Protein AF-A0A374UKN9-F1 (afdb_monomer)

Foldseek 3Di:
DVVVVVVVVVVVVVVVVVVVVVVCVVVVVVVVQVPFKEFEKDQKAFDDPDPPDDPPPPFTKIKDFPLQWCDDPQKTWWWWWDADPVRKIWTAIFIWGFDDDDPTITITTGPPDDRRIMTTNDIPDDHDGGGTHHYDDPPD

pLDDT: mean 86.08, std 12.51, range [40.34, 97.62]

Sequence (140 aa):
MKKDKLKSVVLKFSIVFFIVIALLTYFSKTINNMLLPKVKVVSVQTGVIDDTAGSNDMKTHYLLPVSSVDGAGNTGIVFVINKTENGDATVEEVSVDICNSDELYCEVTSDSLFGDSQVVYKTTKSIENGSSVYIEEETV

Solvent-accessible surface area (backbone atoms only — not comparable to full-atom values): 7944 Å² total; per-residue (Å²): 121,69,68,63,54,50,53,54,52,54,52,52,50,49,55,53,48,53,51,51,49,52,50,52,56,55,48,48,55,55,50,54,63,67,68,36,33,42,30,36,69,45,71,38,37,72,43,75,90,67,86,77,80,72,77,86,61,91,66,66,42,29,41,39,51,46,70,26,45,59,67,62,88,58,34,25,39,32,38,35,60,47,73,46,98,87,70,52,31,30,30,40,69,41,72,31,41,46,79,47,71,66,98,60,34,30,25,30,34,42,99,87,65,53,66,85,38,33,34,38,46,44,65,77,47,90,80,54,72,65,36,62,40,38,78,57,78,82,85,125

Nearest PDB structures (foldseek):
  4d62-assembly1_A  TM=3.048E-01  e=9.976E-02  Avirulent turkey hemorrhagic enteritis virus
  4cw8-assembly1_A  TM=2.586E-01  e=9.454E-02  Turkey adenovirus 3
  2zo6-assembly1_A-2  TM=2.546E-01  e=8.585E-01  Lithophyllon concinna
  2zo7-assembly1_A-2  TM=2.536E-01  e=1.251E+00  Lithophyllon concinna
  8ofp-assembly1_C  TM=2.204E-01  e=2.805E+00  Human adenovirus 24

Radius of gyration: 24.44 Å; Cα contacts (8 Å, |Δi|>4): 233; chains: 1; bounding box: 60×29×76 Å

Structure (mmCIF, N/CA/C/O backbone):
data_AF-A0A374UKN9-F1
#
_entry.id   AF-A0A374UKN9-F1
#
loop_
_atom_site.group_PDB
_atom_site.id
_atom_site.type_symbol
_atom_site.label_atom_id
_atom_site.label_alt_id
_atom_site.label_comp_id
_atom_site.label_asym_id
_atom_site.label_entity_id
_atom_site.label_seq_id
_atom_site.pdbx_PDB_ins_code
_atom_site.Cartn_x
_atom_site.Cartn_y
_atom_site.Cartn_z
_atom_site.oc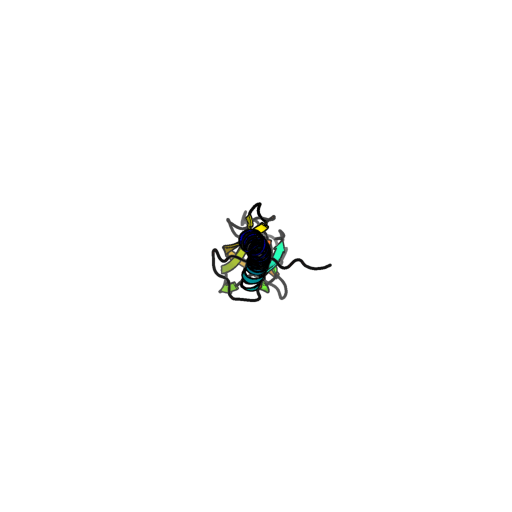cupancy
_atom_site.B_iso_or_equiv
_atom_site.auth_seq_id
_atom_site.auth_comp_id
_atom_site.auth_asym_id
_atom_site.auth_atom_id
_atom_site.pdbx_PDB_model_num
ATOM 1 N N . MET A 1 1 ? -32.720 6.378 57.204 1.00 55.44 1 MET A N 1
ATOM 2 C CA . MET A 1 1 ? -32.970 5.348 56.167 1.00 55.44 1 MET A CA 1
ATOM 3 C C . MET A 1 1 ? -32.908 5.838 54.707 1.00 55.44 1 MET A C 1
ATOM 5 O O . MET A 1 1 ? -32.590 5.031 53.845 1.00 55.44 1 MET A O 1
ATOM 9 N N . LYS A 1 2 ? -33.188 7.116 54.372 1.00 61.66 2 LYS A N 1
ATOM 10 C CA . LYS A 1 2 ? -33.098 7.613 52.972 1.00 61.66 2 LYS A CA 1
ATOM 11 C C . LYS A 1 2 ? -31.661 7.875 52.479 1.00 61.66 2 LYS A C 1
ATOM 13 O O . LYS A 1 2 ? -31.376 7.665 51.305 1.00 61.66 2 LYS A O 1
ATOM 18 N N . LYS A 1 3 ? -30.756 8.298 53.371 1.00 61.69 3 LYS A N 1
ATOM 19 C CA . LYS A 1 3 ? -29.373 8.689 53.031 1.00 61.69 3 LYS A CA 1
ATOM 20 C C . LYS A 1 3 ? -28.513 7.494 52.589 1.00 61.69 3 LYS A C 1
ATOM 22 O O . LYS A 1 3 ? -27.759 7.609 51.629 1.00 61.69 3 LYS A O 1
ATOM 27 N N . ASP A 1 4 ? -28.698 6.337 53.223 1.00 73.12 4 ASP A N 1
ATOM 28 C CA . ASP A 1 4 ? -27.922 5.119 52.936 1.00 73.12 4 ASP A CA 1
ATOM 29 C C . ASP A 1 4 ? -28.373 4.445 51.632 1.00 73.12 4 ASP A C 1
ATOM 31 O O . ASP A 1 4 ? -27.548 3.983 50.844 1.00 73.12 4 ASP A O 1
ATOM 35 N N . LYS A 1 5 ? -29.681 4.494 51.332 1.00 73.94 5 LYS A N 1
ATOM 36 C CA . LYS A 1 5 ? -30.216 4.069 50.029 1.00 73.94 5 LYS A CA 1
ATOM 37 C C . LYS A 1 5 ? -29.686 4.930 48.882 1.00 73.94 5 LYS A C 1
ATOM 39 O O . LYS A 1 5 ? -29.303 4.380 47.855 1.00 73.94 5 LYS A O 1
ATOM 44 N N . LEU A 1 6 ? -29.622 6.253 49.057 1.00 77.38 6 LEU A N 1
ATOM 45 C CA . LEU A 1 6 ? -29.113 7.156 48.021 1.00 77.38 6 LEU A CA 1
ATOM 46 C C . LEU A 1 6 ? -27.630 6.891 47.720 1.00 77.38 6 LEU A C 1
ATOM 48 O O . LEU A 1 6 ? -27.260 6.775 46.556 1.00 77.38 6 LEU A O 1
ATOM 52 N N . LYS A 1 7 ? -26.799 6.703 48.755 1.00 79.06 7 LYS A N 1
ATOM 53 C CA . LYS A 1 7 ? -25.378 6.345 48.589 1.00 79.06 7 LYS A CA 1
ATOM 54 C C . LYS A 1 7 ? -25.189 5.032 47.823 1.00 79.06 7 LYS A C 1
ATOM 56 O O . LYS A 1 7 ? -24.339 4.963 46.943 1.00 79.06 7 LYS A O 1
ATOM 61 N N . SER A 1 8 ? -25.998 4.012 48.118 1.00 79.88 8 SER A N 1
ATOM 62 C CA . SER A 1 8 ? -25.938 2.725 47.410 1.00 79.88 8 SER A CA 1
ATOM 63 C C . SER A 1 8 ? -26.336 2.846 45.932 1.00 79.88 8 SER A C 1
ATOM 65 O O . SER A 1 8 ? -25.700 2.236 45.076 1.00 79.88 8 SER A O 1
ATOM 67 N N . VAL A 1 9 ? -27.346 3.662 45.613 1.00 86.94 9 VAL A N 1
ATOM 68 C CA . VAL A 1 9 ? -27.765 3.911 44.222 1.00 86.94 9 VAL A CA 1
ATOM 69 C C . VAL A 1 9 ? -26.695 4.680 43.449 1.00 86.94 9 VAL A C 1
ATOM 71 O O . VAL A 1 9 ? -26.352 4.279 42.340 1.00 86.94 9 VAL A O 1
ATOM 74 N N . VAL A 1 10 ? -26.122 5.730 44.046 1.00 85.50 10 VAL A N 1
ATOM 75 C CA . VAL A 1 10 ? -25.041 6.519 43.429 1.00 85.50 10 VAL A CA 1
ATOM 76 C C . VAL A 1 10 ? -23.807 5.652 43.169 1.00 85.50 10 VAL A C 1
ATOM 78 O O . VAL A 1 10 ? -23.221 5.736 42.094 1.00 85.50 10 VAL A O 1
ATOM 81 N N . LEU A 1 11 ? -23.448 4.763 44.102 1.00 86.88 11 LEU A N 1
ATOM 82 C CA . LEU A 1 11 ? -22.326 3.841 43.918 1.00 86.88 11 LEU A CA 1
ATOM 83 C C . LEU A 1 11 ? -22.566 2.865 42.756 1.00 86.88 11 LEU A C 1
ATOM 85 O O . LEU A 1 11 ? -21.679 2.673 41.930 1.00 86.88 11 LEU A O 1
ATOM 89 N N . LYS A 1 12 ? -23.769 2.286 42.650 1.00 88.06 12 LYS A N 1
ATOM 90 C CA . LYS A 1 12 ? -24.128 1.388 41.538 1.00 88.06 12 LYS A CA 1
ATOM 91 C C . LYS A 1 12 ? -24.096 2.108 40.192 1.00 88.06 12 LYS A C 1
ATOM 93 O O . LYS A 1 12 ? -23.548 1.569 39.237 1.00 88.06 12 LYS A O 1
ATOM 98 N N . PHE A 1 13 ? -24.630 3.327 40.127 1.00 90.62 13 PHE A N 1
ATOM 99 C CA . PHE A 1 13 ? -24.575 4.147 38.915 1.00 90.62 13 PHE A CA 1
ATOM 100 C C . PHE A 1 13 ? -23.139 4.494 38.520 1.00 90.62 13 PHE A C 1
ATOM 102 O O . PHE A 1 13 ? -22.802 4.411 37.345 1.00 90.62 13 PHE A O 1
ATOM 109 N N . SER A 1 14 ? -22.289 4.821 39.497 1.00 90.31 14 SER A N 1
ATOM 110 C CA . SER A 1 14 ? -20.868 5.098 39.269 1.00 90.31 14 SER A CA 1
ATOM 111 C C . SER A 1 14 ? -20.144 3.885 38.674 1.00 90.31 14 SER A C 1
ATOM 113 O O . SER A 1 14 ? -19.475 4.007 37.653 1.00 90.31 14 SER A O 1
ATOM 115 N N . ILE A 1 15 ? -20.352 2.689 39.236 1.00 92.19 15 ILE A N 1
ATOM 116 C CA . ILE A 1 15 ? -19.756 1.448 38.713 1.00 92.19 15 ILE A CA 1
ATOM 117 C C . ILE A 1 15 ? -20.208 1.188 37.271 1.00 92.19 15 ILE A C 1
ATOM 119 O O . ILE A 1 15 ? -19.375 0.930 36.404 1.00 92.19 15 ILE A O 1
ATOM 123 N N . VAL A 1 16 ? -21.512 1.295 36.997 1.00 94.31 16 VAL A N 1
ATOM 124 C CA . VAL A 1 16 ? -22.051 1.111 35.640 1.00 94.31 16 VAL A CA 1
ATOM 125 C C . VAL A 1 16 ? -21.456 2.137 34.673 1.00 94.31 16 VAL A C 1
ATOM 127 O O . VAL A 1 16 ? -21.060 1.773 33.570 1.00 94.31 16 VAL A O 1
ATOM 130 N N . PHE A 1 17 ? -21.326 3.396 35.090 1.00 92.44 17 PHE A N 1
ATOM 131 C CA . PHE A 1 17 ? -20.742 4.458 34.275 1.00 92.44 17 PHE A CA 1
ATOM 132 C C . PHE A 1 17 ? -19.286 4.165 33.884 1.00 92.44 17 PHE A C 1
ATOM 134 O O . PHE A 1 17 ? -18.939 4.269 32.708 1.00 92.44 17 PHE A O 1
ATOM 141 N N . PHE A 1 18 ? -18.449 3.722 34.827 1.00 93.19 18 PHE A N 1
ATOM 142 C CA . PHE A 1 18 ? -17.062 3.353 34.525 1.00 93.19 18 PHE A CA 1
ATOM 143 C C . PHE A 1 18 ? -16.955 2.136 33.601 1.00 93.19 18 PHE A C 1
ATOM 145 O O . PHE A 1 18 ? -16.110 2.131 32.708 1.00 93.19 18 PHE A O 1
ATOM 152 N N . ILE A 1 19 ? -17.830 1.136 33.760 1.00 92.88 19 ILE A N 1
ATOM 153 C CA . ILE A 1 19 ? -17.883 -0.019 32.848 1.00 92.88 19 ILE A CA 1
ATOM 154 C C . ILE A 1 19 ? -18.240 0.436 31.429 1.00 92.88 19 ILE A C 1
ATOM 156 O O . ILE A 1 19 ? -17.594 0.018 30.470 1.00 92.88 19 ILE A O 1
ATOM 160 N N . VAL A 1 20 ? -19.231 1.320 31.286 1.00 92.56 20 VAL A N 1
ATOM 161 C CA . VAL A 1 20 ? -19.628 1.860 29.978 1.00 92.56 20 VAL A CA 1
ATOM 162 C C . VAL A 1 20 ? -18.483 2.651 29.343 1.00 92.56 20 VAL A C 1
ATOM 164 O O . VAL A 1 20 ? -18.205 2.442 28.167 1.00 92.56 20 VAL A O 1
ATOM 167 N N . ILE A 1 21 ? -17.770 3.494 30.097 1.00 90.06 21 ILE A N 1
ATOM 168 C CA . ILE A 1 21 ? -16.592 4.216 29.581 1.00 90.06 21 ILE A CA 1
ATOM 169 C C . ILE A 1 21 ? -15.497 3.247 29.135 1.00 90.06 21 ILE A C 1
ATOM 171 O O . ILE A 1 21 ? -14.928 3.433 28.061 1.00 90.06 21 ILE A O 1
ATOM 175 N N . ALA A 1 22 ? -15.201 2.214 29.925 1.00 87.19 22 ALA A N 1
ATOM 176 C CA . ALA A 1 22 ? -14.192 1.222 29.565 1.00 87.19 22 ALA A CA 1
ATOM 177 C C . ALA A 1 22 ? -14.565 0.491 28.265 1.00 87.19 22 ALA A C 1
ATOM 179 O O . ALA A 1 22 ? -13.730 0.374 27.368 1.00 87.19 22 ALA A O 1
ATOM 180 N N . LEU A 1 23 ? -15.832 0.084 28.122 1.00 86.00 23 LEU A N 1
ATOM 181 C CA . LEU A 1 23 ? -16.345 -0.522 26.892 1.00 86.00 23 LEU A CA 1
ATOM 182 C C . LEU A 1 23 ? -16.264 0.448 25.709 1.00 86.00 23 LEU A C 1
ATOM 184 O O . LEU A 1 23 ? -15.725 0.079 24.672 1.00 86.00 23 LEU A O 1
ATOM 188 N N . LEU A 1 24 ? -16.727 1.692 25.856 1.00 84.25 24 LEU A N 1
ATOM 189 C CA . LEU A 1 24 ? -16.655 2.706 24.796 1.00 84.25 24 LEU A CA 1
ATOM 190 C C . LEU A 1 24 ? -15.209 3.007 24.385 1.00 84.25 24 LEU A C 1
ATOM 192 O O . LEU A 1 24 ? -14.938 3.178 23.203 1.00 84.25 24 LEU A O 1
ATOM 196 N N . THR A 1 25 ? -14.275 3.030 25.335 1.00 81.75 25 THR A N 1
ATOM 197 C CA . THR A 1 25 ? -12.848 3.265 25.065 1.00 81.75 25 THR A CA 1
ATOM 198 C C . THR A 1 25 ? -12.231 2.089 24.311 1.00 81.75 25 THR A C 1
ATOM 200 O O . THR A 1 25 ? -11.493 2.293 23.347 1.00 81.75 25 THR A O 1
ATOM 203 N N . TYR A 1 26 ? -12.565 0.860 24.713 1.00 78.06 26 TYR A N 1
ATOM 204 C CA . TYR A 1 26 ? -12.151 -0.357 24.018 1.00 78.06 26 TYR A CA 1
ATOM 205 C C . TYR A 1 26 ? -12.701 -0.397 22.585 1.00 78.06 26 TYR A C 1
ATOM 207 O O . TYR A 1 26 ? -11.932 -0.512 21.631 1.00 78.06 26 TYR A O 1
ATOM 215 N N . PHE A 1 27 ? -14.012 -0.197 22.421 1.00 74.56 27 PHE A N 1
ATOM 216 C CA . PHE A 1 27 ? -14.651 -0.165 21.106 1.00 74.56 27 PHE A CA 1
ATOM 217 C C . PHE A 1 27 ? -14.158 0.991 20.238 1.00 74.56 27 PHE A C 1
ATOM 219 O O . PHE A 1 27 ? -14.015 0.800 19.039 1.00 74.56 27 PHE A O 1
ATOM 226 N N . SER A 1 28 ? -13.848 2.159 20.804 1.00 71.00 28 SER A N 1
ATOM 227 C CA . SER A 1 28 ? -13.313 3.298 20.046 1.00 71.00 28 SER A CA 1
ATOM 228 C C . SER A 1 28 ? -12.010 2.939 19.320 1.00 71.00 28 SER A C 1
ATOM 230 O O . SER A 1 28 ? -11.883 3.182 18.120 1.00 71.00 28 SER A O 1
ATOM 232 N N . LYS A 1 29 ? -11.078 2.248 19.996 1.00 65.81 29 LYS A N 1
ATOM 233 C CA . LYS A 1 29 ? -9.849 1.748 19.354 1.00 65.81 29 LYS A CA 1
ATOM 234 C C . LYS A 1 29 ? -10.141 0.696 18.280 1.00 65.81 29 LYS A C 1
ATOM 236 O O . LYS A 1 29 ? -9.581 0.764 17.189 1.00 65.81 29 LYS A O 1
ATOM 241 N N . THR A 1 30 ? -11.040 -0.250 18.559 1.00 65.81 30 THR A N 1
ATOM 242 C CA . THR A 1 30 ? -11.432 -1.284 17.586 1.00 65.81 30 THR A CA 1
ATOM 243 C C . THR A 1 30 ? -12.111 -0.693 16.346 1.00 65.81 30 THR A C 1
ATOM 245 O O . THR A 1 30 ? -11.843 -1.142 15.234 1.00 65.81 30 THR A O 1
ATOM 248 N N . ILE A 1 31 ? -12.959 0.326 16.513 1.00 61.88 31 ILE A N 1
ATOM 249 C CA . ILE A 1 31 ? -13.651 1.008 15.413 1.00 61.88 31 ILE A CA 1
ATOM 250 C C . ILE A 1 31 ? -12.651 1.789 14.562 1.00 61.88 31 ILE A C 1
ATOM 252 O O . ILE A 1 31 ? -12.680 1.651 13.342 1.00 61.88 31 ILE A O 1
ATOM 256 N N . ASN A 1 32 ? -11.732 2.542 15.172 1.00 63.25 32 ASN A N 1
ATOM 257 C CA . ASN A 1 32 ? -10.727 3.291 14.414 1.00 63.25 32 ASN A CA 1
ATOM 258 C C . ASN A 1 32 ? -9.864 2.362 13.549 1.00 63.25 32 ASN A C 1
ATOM 260 O O . ASN A 1 32 ? -9.729 2.606 12.352 1.00 63.25 32 ASN A O 1
ATOM 264 N N . ASN A 1 33 ? -9.403 1.231 14.092 1.00 64.00 33 ASN A N 1
ATOM 265 C CA . ASN A 1 33 ? -8.637 0.250 13.312 1.00 64.00 33 ASN A CA 1
ATOM 266 C C . ASN A 1 33 ? -9.465 -0.444 12.212 1.00 64.00 33 ASN A C 1
ATOM 268 O O . ASN A 1 33 ? -8.901 -0.896 11.219 1.00 64.00 33 ASN A O 1
ATOM 272 N N . MET A 1 34 ? -10.793 -0.531 12.350 1.00 71.31 34 MET A N 1
ATOM 273 C CA . MET A 1 34 ? -11.680 -1.067 11.305 1.00 71.31 34 MET A CA 1
ATOM 274 C C . MET A 1 34 ? -11.907 -0.068 10.154 1.00 71.31 34 MET A C 1
ATOM 276 O O . MET A 1 34 ? -12.256 -0.463 9.037 1.00 71.31 34 MET A O 1
ATOM 280 N N . LEU A 1 35 ? -11.720 1.228 10.410 1.00 80.75 35 LEU A N 1
ATOM 281 C CA . LEU A 1 35 ? -11.916 2.284 9.419 1.00 80.75 35 LEU A CA 1
ATOM 282 C C . LEU A 1 35 ? -10.682 2.519 8.548 1.00 80.75 35 LEU A C 1
ATOM 284 O O . LEU A 1 35 ? -10.851 2.900 7.386 1.00 80.75 35 LEU A O 1
ATOM 288 N N . LEU A 1 36 ? -9.482 2.243 9.056 1.00 88.81 36 LEU A N 1
ATOM 289 C CA . LEU A 1 36 ? -8.249 2.420 8.293 1.00 88.81 36 LEU A CA 1
ATOM 290 C C . LEU A 1 36 ? -8.184 1.474 7.077 1.00 88.81 36 LEU A C 1
ATOM 292 O O . LEU A 1 36 ? -8.670 0.338 7.143 1.00 88.81 36 LEU A O 1
ATOM 296 N N . PRO A 1 37 ? -7.592 1.916 5.953 1.00 92.94 37 PRO A N 1
ATOM 297 C CA . PRO A 1 37 ? -7.167 1.024 4.885 1.00 92.94 37 PRO A CA 1
ATOM 298 C C . PRO A 1 37 ? -6.246 -0.056 5.450 1.00 92.94 37 PRO A C 1
ATOM 300 O O . PRO A 1 37 ? -5.232 0.239 6.084 1.00 92.94 37 PRO A O 1
ATOM 303 N N . LYS A 1 38 ? -6.604 -1.319 5.226 1.00 93.19 38 LYS A N 1
ATOM 304 C CA . LYS A 1 38 ? -5.709 -2.442 5.502 1.00 93.19 38 LYS A CA 1
ATOM 305 C C . LYS A 1 38 ? -4.788 -2.651 4.317 1.00 93.19 38 LYS A C 1
ATOM 307 O O . LYS A 1 38 ? -5.299 -2.783 3.199 1.00 93.19 38 LYS A O 1
ATOM 312 N N . VAL A 1 39 ? -3.488 -2.709 4.577 1.00 95.00 39 VAL A N 1
ATOM 313 C CA . VAL A 1 39 ? -2.444 -2.884 3.567 1.00 95.00 39 VAL A CA 1
ATOM 314 C C . VAL A 1 39 ? -1.634 -4.145 3.830 1.00 95.00 39 VAL A C 1
ATOM 316 O O . VAL A 1 39 ? -1.364 -4.490 4.981 1.00 95.00 39 VAL A O 1
ATOM 319 N N . LYS A 1 40 ? -1.222 -4.810 2.753 1.00 95.31 40 LYS A N 1
ATOM 320 C CA . LYS A 1 40 ? -0.172 -5.826 2.795 1.00 95.31 40 LYS A CA 1
ATOM 321 C C . LYS A 1 40 ? 1.105 -5.252 2.223 1.00 95.31 40 LYS A C 1
ATOM 323 O O . LYS A 1 40 ? 1.068 -4.494 1.249 1.00 95.31 40 LYS A O 1
ATOM 328 N N . VAL A 1 41 ? 2.214 -5.615 2.849 1.00 94.94 41 VAL A N 1
ATOM 329 C CA . VAL A 1 41 ? 3.512 -5.000 2.600 1.00 94.94 41 VAL A CA 1
ATOM 330 C C . VAL A 1 41 ? 4.542 -6.061 2.265 1.00 94.94 41 VAL A C 1
ATOM 332 O O . VAL A 1 41 ? 4.438 -7.199 2.719 1.00 94.94 41 VAL A O 1
ATOM 335 N N . VAL A 1 42 ? 5.537 -5.680 1.480 1.00 94.00 42 VAL A N 1
ATOM 336 C CA . VAL A 1 42 ? 6.693 -6.515 1.158 1.00 94.00 42 VAL A CA 1
ATOM 337 C C . VAL A 1 42 ? 7.957 -5.703 1.397 1.00 94.00 42 VAL A C 1
ATOM 339 O O . VAL A 1 42 ? 7.982 -4.497 1.142 1.00 94.00 42 VAL A O 1
ATOM 342 N N . SER A 1 43 ? 8.994 -6.345 1.929 1.00 92.94 43 SER A N 1
ATOM 343 C CA . SER A 1 43 ? 10.304 -5.709 2.046 1.00 92.94 43 SER A CA 1
ATOM 344 C C . SER A 1 43 ? 10.929 -5.560 0.668 1.00 92.94 43 SER A C 1
ATOM 346 O O . SER A 1 43 ? 10.897 -6.493 -0.138 1.00 92.94 43 SER A O 1
ATOM 348 N N . VAL A 1 44 ? 11.504 -4.391 0.419 1.00 91.75 44 VAL A N 1
ATOM 349 C CA . VAL A 1 44 ? 12.245 -4.115 -0.807 1.00 91.75 44 VAL A CA 1
ATOM 350 C C . VAL A 1 44 ? 13.461 -5.040 -0.879 1.00 91.75 44 VAL A C 1
ATOM 352 O O . VAL A 1 44 ? 14.119 -5.299 0.125 1.00 91.75 44 VAL A O 1
ATOM 355 N N . GLN A 1 45 ? 13.757 -5.562 -2.068 1.00 89.12 45 GLN A N 1
ATOM 356 C CA . GLN A 1 45 ? 14.951 -6.367 -2.311 1.00 89.12 45 GLN A CA 1
ATOM 357 C C . GLN A 1 45 ? 15.755 -5.743 -3.440 1.00 89.12 45 GLN A C 1
ATOM 359 O O . GLN A 1 45 ? 15.196 -5.299 -4.439 1.00 89.12 45 GLN A O 1
ATOM 364 N N . THR A 1 46 ? 17.073 -5.705 -3.283 1.00 90.12 46 THR A N 1
ATOM 365 C CA . THR A 1 46 ? 17.976 -5.293 -4.358 1.00 90.12 46 THR A CA 1
ATOM 366 C C . THR A 1 46 ? 18.060 -6.390 -5.412 1.00 90.12 46 THR A C 1
ATOM 368 O O . THR A 1 46 ? 18.256 -7.555 -5.056 1.00 90.12 46 THR A O 1
ATOM 371 N N . GLY A 1 47 ? 17.967 -6.034 -6.689 1.00 86.94 47 GLY A N 1
ATOM 372 C CA . GLY A 1 47 ? 18.090 -6.995 -7.783 1.00 86.94 47 GLY A CA 1
ATOM 373 C C . GLY A 1 47 ? 17.795 -6.382 -9.147 1.00 86.94 47 GLY A C 1
ATOM 374 O O . GLY A 1 47 ? 17.344 -5.243 -9.233 1.00 86.94 47 GLY A O 1
ATOM 375 N N . VAL A 1 48 ? 18.054 -7.164 -10.194 1.00 88.44 48 VAL A N 1
ATOM 376 C CA . VAL A 1 48 ? 17.826 -6.820 -11.605 1.00 88.44 48 VAL A CA 1
ATOM 377 C C . VAL A 1 48 ? 17.118 -7.979 -12.307 1.00 88.44 48 VAL A C 1
ATOM 379 O O . VAL A 1 48 ? 17.299 -9.135 -11.913 1.00 88.44 48 VAL A O 1
ATOM 382 N N . ILE A 1 49 ? 16.297 -7.676 -13.314 1.00 86.38 49 ILE A N 1
ATOM 383 C CA . ILE A 1 49 ? 15.532 -8.676 -14.085 1.00 86.38 49 ILE A CA 1
ATOM 384 C C . ILE A 1 49 ? 16.365 -9.231 -15.248 1.00 86.38 49 ILE A C 1
ATOM 386 O O . ILE A 1 49 ? 16.223 -10.399 -15.608 1.00 86.38 49 ILE A O 1
ATOM 390 N N . ASP A 1 50 ? 17.267 -8.427 -15.813 1.00 79.50 50 ASP A N 1
ATOM 391 C CA . ASP A 1 50 ? 18.166 -8.847 -16.886 1.00 79.50 50 ASP A CA 1
ATOM 392 C C . ASP A 1 50 ? 19.612 -8.478 -16.533 1.00 79.50 50 ASP A C 1
ATOM 394 O O . ASP A 1 50 ? 19.935 -7.318 -16.289 1.00 79.50 50 ASP A O 1
ATOM 398 N N . ASP A 1 51 ? 20.484 -9.486 -16.511 1.00 64.06 51 ASP A N 1
ATOM 399 C CA . ASP A 1 51 ? 21.917 -9.351 -16.219 1.00 64.06 51 ASP A CA 1
ATOM 400 C C . ASP A 1 51 ? 22.718 -8.991 -17.486 1.00 64.06 51 ASP A C 1
ATOM 402 O O . ASP A 1 51 ? 23.946 -9.128 -17.533 1.00 64.06 51 ASP A O 1
ATOM 406 N N . THR A 1 52 ? 22.032 -8.555 -18.554 1.00 59.16 52 THR A N 1
ATOM 407 C CA . THR A 1 52 ? 22.663 -7.995 -19.750 1.00 59.16 52 THR A CA 1
ATOM 408 C C . THR A 1 52 ? 23.392 -6.708 -19.368 1.00 59.16 52 THR A C 1
ATOM 410 O O . THR A 1 52 ? 22.865 -5.598 -19.391 1.00 59.16 52 THR A O 1
ATOM 413 N N . ALA A 1 53 ? 24.642 -6.923 -18.969 1.00 47.44 53 ALA A N 1
ATOM 414 C CA . ALA A 1 53 ? 25.610 -5.975 -18.466 1.00 47.44 53 ALA A CA 1
ATOM 415 C C . ALA A 1 53 ? 25.549 -4.607 -19.155 1.00 47.44 53 ALA A C 1
ATOM 417 O O . ALA A 1 53 ? 25.754 -4.494 -20.366 1.00 47.44 53 ALA A O 1
ATOM 418 N N . GLY A 1 54 ? 25.401 -3.557 -18.344 1.00 48.53 54 GLY A N 1
ATOM 419 C CA . GLY A 1 54 ? 25.794 -2.212 -18.753 1.00 48.53 54 GLY A CA 1
ATOM 420 C C . GLY A 1 54 ? 24.844 -1.076 -18.411 1.00 48.53 54 GLY A C 1
ATOM 421 O O . GLY A 1 54 ? 24.904 -0.055 -19.096 1.00 48.53 54 GLY A O 1
ATOM 422 N N . SER A 1 55 ? 24.024 -1.172 -17.360 1.00 55.41 55 SER A N 1
ATOM 423 C CA . SER A 1 55 ? 23.582 0.074 -16.737 1.00 55.41 55 SER A CA 1
ATOM 424 C C . SER A 1 55 ? 24.809 0.693 -16.065 1.00 55.41 55 SER A C 1
ATOM 426 O O . SER A 1 55 ? 25.225 0.282 -14.989 1.00 55.41 55 SER A O 1
ATOM 428 N N . ASN A 1 56 ? 25.444 1.666 -16.725 1.00 55.38 56 ASN A N 1
ATOM 429 C CA . ASN A 1 56 ? 26.447 2.537 -16.095 1.00 55.38 56 ASN A CA 1
ATOM 430 C C . ASN A 1 56 ? 25.810 3.452 -15.030 1.00 55.38 56 ASN A C 1
ATOM 432 O O . ASN A 1 56 ? 26.447 4.397 -14.565 1.00 55.38 56 ASN A O 1
ATOM 436 N N . ASP A 1 57 ? 24.540 3.219 -14.701 1.00 64.62 57 ASP A N 1
ATOM 437 C CA . ASP A 1 57 ? 23.836 3.929 -13.665 1.00 64.62 57 ASP A CA 1
ATOM 438 C C . ASP A 1 57 ? 24.336 3.418 -12.314 1.00 64.62 57 ASP A C 1
ATOM 440 O O . ASP A 1 57 ? 24.227 2.242 -11.979 1.00 64.62 57 ASP A O 1
ATOM 444 N N . MET A 1 58 ? 24.942 4.312 -11.537 1.00 74.19 58 MET A N 1
ATOM 445 C CA . MET A 1 58 ? 25.432 4.005 -10.190 1.00 74.19 58 MET A CA 1
ATOM 446 C C . MET A 1 58 ? 24.283 3.886 -9.175 1.00 74.19 58 MET A C 1
ATOM 448 O O . MET A 1 58 ? 24.531 3.827 -7.968 1.00 74.19 58 MET A O 1
ATOM 452 N N . LYS A 1 59 ? 23.033 3.911 -9.647 1.00 85.50 59 LYS A N 1
ATOM 453 C CA . LYS A 1 59 ? 21.836 3.790 -8.828 1.00 85.50 59 LYS A CA 1
ATOM 454 C C . LYS A 1 59 ? 21.621 2.350 -8.378 1.00 85.50 59 LYS A C 1
ATOM 456 O O . LYS A 1 59 ? 21.906 1.391 -9.086 1.00 85.50 59 LYS A O 1
ATOM 461 N N . THR A 1 60 ? 21.076 2.208 -7.177 1.00 89.00 60 THR A N 1
ATOM 462 C CA . THR A 1 60 ? 20.646 0.911 -6.657 1.00 89.00 60 THR A CA 1
ATOM 463 C C . THR A 1 60 ? 19.354 0.490 -7.347 1.00 89.00 60 THR A C 1
ATOM 465 O O . THR A 1 60 ? 18.382 1.244 -7.350 1.00 89.00 60 THR A O 1
ATOM 468 N N . HIS A 1 61 ? 19.345 -0.726 -7.890 1.00 91.62 61 HIS A N 1
ATOM 469 C CA . HIS A 1 61 ? 18.169 -1.342 -8.493 1.00 91.62 61 HIS A CA 1
ATOM 470 C C . HIS A 1 61 ? 17.416 -2.185 -7.465 1.00 91.62 61 HIS A C 1
ATOM 472 O O . HIS A 1 61 ? 18.015 -2.937 -6.685 1.00 91.62 61 HIS A O 1
ATOM 478 N N . TYR A 1 62 ? 16.095 -2.060 -7.481 1.00 93.81 62 TYR A N 1
ATOM 479 C CA . TYR A 1 62 ? 15.185 -2.743 -6.578 1.00 93.81 62 TYR A CA 1
ATOM 480 C C . TYR A 1 62 ? 14.150 -3.544 -7.359 1.00 93.81 62 TYR A C 1
ATOM 482 O O . TYR A 1 62 ? 13.604 -3.061 -8.347 1.00 93.81 62 TYR A O 1
ATOM 490 N N . LEU A 1 63 ? 13.837 -4.742 -6.871 1.00 93.81 63 LEU A N 1
ATOM 491 C CA . LEU A 1 63 ? 12.761 -5.578 -7.388 1.00 93.81 63 LEU A CA 1
ATOM 492 C C . LEU A 1 63 ? 11.541 -5.446 -6.488 1.00 93.81 63 LEU A C 1
ATOM 494 O O . LEU A 1 63 ? 11.576 -5.811 -5.309 1.00 93.81 63 LEU A O 1
ATOM 498 N N . LEU A 1 64 ? 10.454 -4.942 -7.058 1.00 94.75 64 LEU A N 1
ATOM 499 C CA . LEU A 1 64 ? 9.164 -4.810 -6.392 1.00 94.75 64 LEU A CA 1
ATOM 500 C C . LEU A 1 64 ? 8.129 -5.651 -7.137 1.00 94.75 64 LEU A C 1
ATOM 502 O O . LEU A 1 64 ? 8.196 -5.717 -8.359 1.00 94.75 64 LEU A O 1
ATOM 506 N N . PRO A 1 65 ? 7.148 -6.273 -6.464 1.00 94.88 65 PRO A N 1
ATOM 507 C CA . PRO A 1 65 ? 6.024 -6.881 -7.165 1.00 94.88 65 PRO A CA 1
ATOM 508 C C . PRO A 1 65 ? 5.332 -5.868 -8.080 1.00 94.88 65 PRO A C 1
ATOM 510 O O . PRO A 1 65 ? 5.146 -4.716 -7.678 1.00 94.88 65 PRO A O 1
ATOM 513 N N . VAL A 1 66 ? 4.881 -6.297 -9.263 1.00 94.56 66 VAL A N 1
ATOM 514 C CA . VAL A 1 66 ? 4.157 -5.418 -10.208 1.00 94.56 66 VAL A CA 1
ATOM 515 C C . VAL A 1 66 ? 2.950 -4.730 -9.563 1.00 94.56 66 VAL A C 1
ATOM 517 O O . VAL A 1 66 ? 2.630 -3.596 -9.893 1.00 94.56 66 VAL A O 1
ATOM 520 N N . SER A 1 67 ? 2.302 -5.378 -8.588 1.00 94.50 67 SER A N 1
ATOM 521 C CA . SER A 1 67 ? 1.146 -4.826 -7.871 1.00 94.50 67 SER A CA 1
ATOM 522 C C . SER A 1 67 ? 1.488 -3.704 -6.884 1.00 94.50 67 SER A C 1
ATOM 524 O O . SER A 1 67 ? 0.576 -3.064 -6.365 1.00 94.50 67 SER A O 1
ATOM 526 N N . SER A 1 68 ? 2.771 -3.491 -6.587 1.00 95.56 68 SER A N 1
ATOM 527 C CA . SER A 1 68 ? 3.249 -2.429 -5.695 1.00 95.56 68 SER A CA 1
ATOM 528 C C . SER A 1 68 ? 3.555 -1.122 -6.420 1.00 95.56 68 SER A C 1
ATOM 530 O O . SER A 1 68 ? 3.793 -0.113 -5.757 1.00 95.56 68 SER A O 1
ATOM 532 N N . VAL A 1 69 ? 3.607 -1.145 -7.755 1.00 95.75 69 VAL A N 1
ATOM 533 C CA . VAL A 1 69 ? 4.012 -0.006 -8.581 1.00 95.75 69 VAL A CA 1
ATOM 534 C C . VAL A 1 69 ? 2.821 0.454 -9.410 1.00 95.75 69 VAL A C 1
ATOM 536 O O . VAL A 1 69 ? 2.358 -0.263 -10.295 1.00 95.75 69 VAL A O 1
ATOM 539 N N . ASP A 1 70 ? 2.341 1.666 -9.149 1.00 94.31 70 ASP A N 1
ATOM 540 C CA . ASP A 1 70 ? 1.398 2.339 -10.041 1.00 94.31 70 ASP A CA 1
ATOM 541 C C . ASP A 1 70 ? 2.193 3.023 -11.162 1.00 94.31 70 ASP A C 1
ATOM 543 O O . ASP A 1 70 ? 2.743 4.114 -10.992 1.00 94.31 70 ASP A O 1
ATOM 547 N N . GLY A 1 71 ? 2.386 2.296 -12.265 1.00 88.06 71 GLY A N 1
ATOM 548 C CA . GLY A 1 71 ? 3.278 2.673 -13.359 1.00 88.06 71 GLY A CA 1
ATOM 549 C C . GLY A 1 71 ? 2.589 3.457 -14.476 1.00 88.06 71 GLY A C 1
ATOM 550 O O . GLY A 1 71 ? 1.564 3.039 -15.015 1.00 88.06 71 GLY A O 1
ATOM 551 N N . ALA A 1 72 ? 3.223 4.547 -14.908 1.00 86.19 72 ALA A N 1
ATOM 552 C CA . ALA A 1 72 ? 2.870 5.306 -16.102 1.00 86.19 72 ALA A CA 1
ATOM 553 C C . ALA A 1 72 ? 4.122 5.519 -16.975 1.00 86.19 72 ALA A C 1
ATOM 555 O O . ALA A 1 72 ? 4.914 6.436 -16.757 1.00 86.19 72 ALA A O 1
ATOM 556 N N . GLY A 1 73 ? 4.305 4.667 -17.990 1.00 88.50 73 GLY A N 1
ATOM 557 C CA . GLY A 1 73 ? 5.487 4.707 -18.860 1.00 88.50 73 GLY A CA 1
ATOM 558 C C . GLY A 1 73 ? 6.751 4.238 -18.132 1.00 88.50 73 GLY A C 1
ATOM 559 O O . GLY A 1 73 ? 6.764 3.148 -17.572 1.00 88.50 73 GLY A O 1
ATOM 560 N N . ASN A 1 74 ? 7.807 5.056 -18.149 1.00 91.62 74 ASN A N 1
ATOM 561 C CA . ASN A 1 74 ? 9.094 4.773 -17.495 1.00 91.62 74 ASN A CA 1
ATOM 562 C C . ASN A 1 74 ? 9.171 5.278 -16.046 1.00 91.62 74 ASN A C 1
ATOM 564 O O . ASN A 1 74 ? 10.235 5.238 -15.439 1.00 91.62 74 ASN A O 1
ATOM 568 N N . THR A 1 75 ? 8.068 5.775 -15.497 1.00 93.69 75 THR A N 1
ATOM 569 C CA . THR A 1 75 ? 7.983 6.263 -14.117 1.00 93.69 75 THR A CA 1
ATOM 570 C C . THR A 1 75 ? 6.837 5.571 -13.403 1.00 93.69 75 THR A C 1
ATOM 572 O O . THR A 1 75 ? 5.838 5.218 -14.033 1.00 93.69 75 THR A O 1
ATOM 575 N N . GLY A 1 76 ? 6.950 5.407 -12.094 1.00 94.62 76 GLY A N 1
ATOM 576 C CA . GLY A 1 76 ? 5.888 4.856 -11.270 1.00 94.62 76 GLY A CA 1
ATOM 577 C C . GLY A 1 76 ? 5.846 5.479 -9.889 1.00 94.62 76 GLY A C 1
ATOM 578 O O . GLY A 1 76 ? 6.761 6.189 -9.472 1.00 94.62 76 GLY A O 1
ATOM 579 N N . ILE A 1 77 ? 4.764 5.186 -9.184 1.00 96.25 77 ILE A N 1
ATOM 580 C CA . ILE A 1 77 ? 4.567 5.567 -7.793 1.00 96.25 77 ILE A CA 1
ATOM 581 C C . ILE A 1 77 ? 4.512 4.299 -6.947 1.00 96.25 77 ILE A C 1
ATOM 583 O O . ILE A 1 77 ? 3.845 3.326 -7.305 1.00 96.25 77 ILE A O 1
ATOM 587 N N . VAL A 1 78 ? 5.198 4.322 -5.807 1.00 97.00 78 VAL A N 1
ATOM 588 C CA . VAL A 1 78 ? 5.120 3.280 -4.779 1.00 97.00 78 VAL A CA 1
ATOM 589 C C . VAL A 1 78 ? 4.759 3.906 -3.440 1.00 97.00 78 VAL A C 1
ATOM 591 O O . VAL A 1 78 ? 5.158 5.028 -3.139 1.00 97.00 78 VAL A O 1
ATOM 594 N N . PHE A 1 79 ? 4.019 3.172 -2.613 1.00 97.62 79 PHE A N 1
ATOM 595 C CA . PHE A 1 79 ? 3.693 3.608 -1.255 1.00 97.62 79 PHE A CA 1
ATOM 596 C C . PHE A 1 79 ? 4.610 2.916 -0.248 1.00 97.62 79 PHE A C 1
ATOM 598 O O . PHE A 1 79 ? 4.471 1.712 -0.007 1.00 97.62 79 PHE A O 1
ATOM 605 N N . VAL A 1 80 ? 5.535 3.674 0.339 1.00 96.81 80 VAL A N 1
ATOM 606 C CA . VAL A 1 80 ? 6.464 3.219 1.383 1.00 96.81 80 VAL A CA 1
ATOM 607 C C . VAL A 1 80 ? 5.822 3.373 2.757 1.00 96.81 80 VAL A C 1
ATOM 609 O O . VAL A 1 80 ? 5.106 4.332 3.027 1.00 96.81 80 VAL A O 1
ATOM 612 N N . ILE A 1 81 ? 6.060 2.415 3.641 1.00 96.25 81 ILE A N 1
ATOM 613 C CA . ILE A 1 81 ? 5.503 2.394 4.990 1.00 96.25 81 ILE A CA 1
ATOM 614 C C . ILE A 1 81 ? 6.432 3.105 5.969 1.00 96.25 81 ILE A C 1
ATOM 616 O O . ILE A 1 81 ? 7.563 2.674 6.186 1.00 96.25 81 ILE A O 1
ATOM 620 N N . ASN A 1 82 ? 5.889 4.105 6.659 1.00 94.31 82 ASN A N 1
ATOM 621 C CA . ASN A 1 82 ? 6.508 4.744 7.812 1.00 94.31 82 ASN A CA 1
ATOM 622 C C . ASN A 1 82 ? 5.824 4.260 9.095 1.00 94.31 82 ASN A C 1
ATOM 624 O O . ASN A 1 82 ? 4.638 4.510 9.318 1.00 94.31 82 ASN A O 1
ATOM 628 N N . LYS A 1 83 ? 6.567 3.548 9.949 1.00 91.50 83 LYS A N 1
ATOM 629 C CA . LYS A 1 83 ? 6.085 3.056 11.249 1.00 91.50 83 LYS A CA 1
ATOM 630 C C . LYS A 1 83 ? 6.569 3.960 12.373 1.00 91.50 83 LYS A C 1
ATOM 632 O O . LYS A 1 83 ? 7.753 4.265 12.467 1.00 91.50 83 LYS A O 1
ATOM 637 N N . THR A 1 84 ? 5.660 4.327 13.264 1.00 86.75 84 THR A N 1
ATOM 638 C CA . THR A 1 84 ? 5.997 4.994 14.527 1.00 86.75 84 THR A CA 1
ATOM 639 C C . THR A 1 84 ? 6.320 3.966 15.614 1.00 86.75 84 THR A C 1
ATOM 641 O O . THR A 1 84 ? 5.881 2.817 15.545 1.00 86.75 84 THR A O 1
ATOM 644 N N . GLU A 1 85 ? 7.028 4.382 16.669 1.00 82.94 85 GLU A N 1
ATOM 645 C CA . GLU A 1 85 ? 7.332 3.521 17.828 1.00 82.94 85 GLU A CA 1
ATOM 646 C C . GLU A 1 85 ? 6.072 2.961 18.513 1.00 82.94 85 GLU A C 1
ATOM 648 O O . GLU A 1 85 ? 6.111 1.897 19.127 1.00 82.94 85 GLU A O 1
ATOM 653 N N . ASN A 1 86 ? 4.934 3.650 18.373 1.00 79.88 86 ASN A N 1
ATOM 654 C CA . ASN A 1 86 ? 3.652 3.247 18.954 1.00 79.88 86 ASN A CA 1
ATOM 655 C C . ASN A 1 86 ? 2.912 2.179 18.128 1.00 79.88 86 ASN A C 1
ATOM 657 O O . ASN A 1 86 ? 1.844 1.727 18.542 1.00 79.88 86 ASN A O 1
ATOM 661 N N . GLY A 1 87 ? 3.456 1.780 16.973 1.00 79.75 87 GLY A N 1
ATOM 662 C CA . GLY A 1 87 ? 2.846 0.809 16.062 1.00 79.75 87 GLY A CA 1
ATOM 663 C C . GLY A 1 87 ? 1.862 1.409 15.055 1.00 79.75 87 GLY A C 1
ATOM 664 O O . GLY A 1 87 ? 1.351 0.675 14.211 1.00 79.75 87 GLY A O 1
ATOM 665 N N . ASP A 1 88 ? 1.622 2.723 15.098 1.00 87.56 88 ASP A N 1
ATOM 666 C CA . ASP A 1 88 ? 0.858 3.416 14.057 1.00 87.56 88 ASP A CA 1
ATOM 667 C C . ASP A 1 88 ? 1.695 3.493 12.775 1.00 87.56 88 ASP A C 1
ATOM 669 O O . ASP A 1 88 ? 2.900 3.764 12.837 1.00 87.56 88 ASP A O 1
ATOM 673 N N . ALA A 1 89 ? 1.056 3.280 11.624 1.00 93.38 89 ALA A N 1
ATOM 674 C CA . ALA A 1 89 ? 1.701 3.309 10.319 1.00 93.38 89 ALA A CA 1
ATOM 675 C C . ALA A 1 89 ? 1.040 4.331 9.387 1.00 93.38 89 ALA A C 1
ATOM 677 O O . ALA A 1 89 ? -0.189 4.435 9.319 1.00 93.38 89 ALA A O 1
ATOM 678 N N . THR A 1 90 ? 1.864 5.051 8.634 1.00 95.62 90 THR A N 1
ATOM 679 C CA . THR A 1 90 ? 1.445 5.901 7.518 1.00 95.62 90 THR A CA 1
ATOM 680 C C . THR A 1 90 ? 2.118 5.449 6.231 1.00 95.62 90 THR A C 1
ATOM 682 O O . THR A 1 90 ? 3.125 4.739 6.263 1.00 95.62 90 THR A O 1
ATOM 685 N N . VAL A 1 91 ? 1.555 5.845 5.092 1.00 96.75 91 VAL A N 1
ATOM 686 C CA . VAL A 1 91 ? 2.198 5.665 3.787 1.00 96.75 91 VAL A CA 1
ATOM 687 C C . VAL A 1 91 ? 2.823 6.966 3.304 1.00 96.75 91 VAL A C 1
ATOM 689 O O . VAL A 1 91 ? 2.265 8.043 3.509 1.00 96.75 91 VAL A O 1
ATOM 692 N N . GLU A 1 92 ? 3.967 6.851 2.651 1.00 96.69 92 GLU A N 1
ATOM 693 C CA . GLU A 1 92 ? 4.644 7.912 1.919 1.00 96.69 92 GLU A C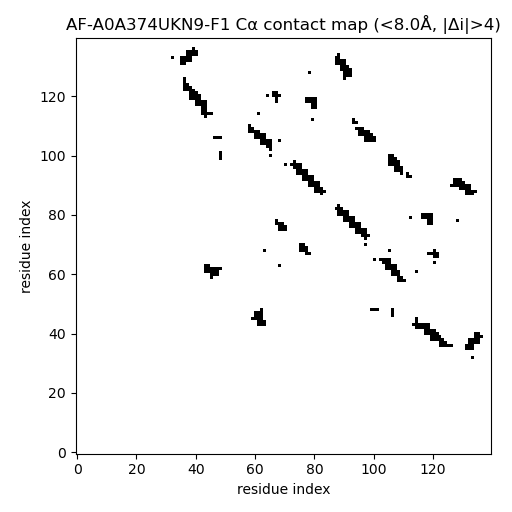A 1
ATOM 694 C C . GLU A 1 92 ? 4.670 7.552 0.437 1.00 96.69 92 GLU A C 1
ATOM 696 O O . GLU A 1 92 ? 5.001 6.427 0.063 1.00 96.69 92 GLU A O 1
ATOM 701 N N . GLU A 1 93 ? 4.279 8.502 -0.398 1.00 96.50 93 GLU A N 1
ATOM 702 C CA . GLU A 1 93 ? 4.314 8.348 -1.846 1.00 96.50 93 GLU A CA 1
ATOM 703 C C . GLU A 1 93 ? 5.728 8.615 -2.368 1.00 96.50 93 GLU A C 1
ATOM 705 O O . GLU A 1 93 ? 6.263 9.711 -2.200 1.00 96.50 93 GLU A O 1
ATOM 710 N N . VAL A 1 94 ? 6.331 7.613 -3.008 1.00 96.44 94 VAL A N 1
ATOM 711 C CA . VAL A 1 94 ? 7.689 7.683 -3.551 1.00 96.44 94 VAL A CA 1
ATOM 712 C C . VAL A 1 94 ? 7.648 7.476 -5.059 1.00 96.44 94 VAL A C 1
ATOM 714 O O . VAL A 1 94 ? 7.137 6.470 -5.552 1.00 96.44 94 VAL A O 1
ATOM 717 N N . SER A 1 95 ? 8.220 8.430 -5.793 1.00 95.56 95 SER A N 1
ATOM 718 C CA . SER A 1 95 ? 8.429 8.305 -7.235 1.00 95.56 95 SER A CA 1
ATOM 719 C C . SER A 1 95 ? 9.603 7.371 -7.517 1.00 95.56 95 SER A C 1
ATOM 721 O O . SER A 1 95 ? 10.662 7.462 -6.881 1.00 95.56 95 SER A O 1
ATOM 723 N N . VAL A 1 96 ? 9.425 6.497 -8.501 1.00 95.31 96 VAL A N 1
ATOM 724 C CA . VAL A 1 96 ? 10.439 5.543 -8.950 1.00 95.31 96 VAL A CA 1
ATOM 725 C C . VAL A 1 96 ? 10.598 5.599 -10.468 1.00 95.31 96 VAL A C 1
ATOM 727 O O . VAL A 1 96 ? 9.623 5.794 -11.196 1.00 95.31 96 VAL A O 1
ATOM 730 N N . ASP A 1 97 ? 11.823 5.408 -10.942 1.00 94.94 97 ASP A N 1
ATOM 731 C CA . ASP A 1 97 ? 12.119 5.197 -12.357 1.00 94.94 97 ASP A CA 1
ATOM 732 C C . ASP A 1 97 ? 12.003 3.695 -12.646 1.00 94.94 97 ASP A C 1
ATOM 734 O O . ASP A 1 97 ? 12.666 2.887 -11.993 1.00 94.94 97 ASP A O 1
ATOM 738 N N . ILE A 1 98 ? 11.157 3.308 -13.602 1.00 93.56 98 ILE A N 1
ATOM 739 C CA . ILE A 1 98 ? 10.962 1.911 -14.009 1.00 93.56 98 ILE A CA 1
ATOM 740 C C . ILE A 1 98 ? 11.986 1.581 -15.094 1.00 93.56 98 ILE A C 1
ATOM 742 O O . ILE A 1 98 ? 11.939 2.122 -16.204 1.00 93.56 98 ILE A O 1
ATOM 746 N N . CYS A 1 99 ? 12.905 0.679 -14.763 1.00 92.06 99 CYS A N 1
ATOM 747 C CA . CYS A 1 99 ? 13.994 0.257 -15.639 1.00 92.06 99 CYS A CA 1
ATOM 748 C C . CYS A 1 99 ? 13.587 -0.942 -16.496 1.00 92.06 99 CYS A C 1
ATOM 750 O O . CYS A 1 99 ? 13.862 -0.971 -17.695 1.00 92.06 99 CYS A O 1
ATOM 752 N N . ASN A 1 100 ? 12.918 -1.917 -15.880 1.00 91.31 100 ASN A N 1
ATOM 753 C CA . ASN A 1 100 ? 12.472 -3.145 -16.525 1.00 91.31 100 ASN A CA 1
ATOM 754 C C . ASN A 1 100 ? 11.254 -3.723 -15.787 1.00 91.31 100 ASN A C 1
ATOM 756 O O . ASN A 1 100 ? 10.969 -3.349 -14.649 1.00 91.31 100 ASN A O 1
ATOM 760 N N . SER A 1 101 ? 10.531 -4.641 -16.416 1.00 91.56 101 SER A N 1
ATOM 761 C CA . SER A 1 101 ? 9.408 -5.339 -15.788 1.00 91.56 101 SER A CA 1
ATOM 762 C C . SER A 1 101 ? 9.165 -6.686 -16.452 1.00 91.56 101 SER A C 1
ATOM 764 O O . SER A 1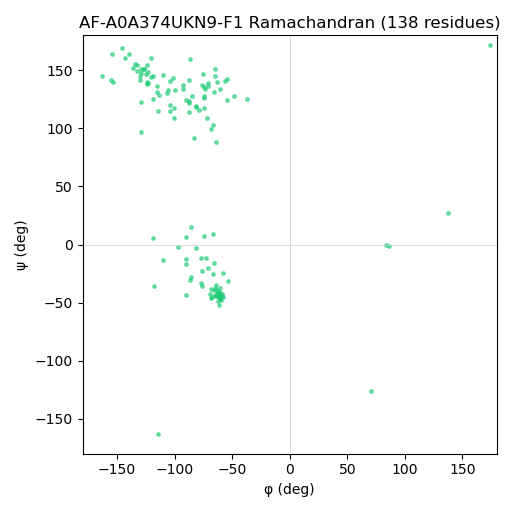 101 ? 9.205 -6.780 -17.681 1.00 91.56 101 SER A O 1
ATOM 766 N N . ASP A 1 102 ? 8.831 -7.691 -15.653 1.00 91.50 102 ASP A N 1
ATOM 767 C CA . ASP A 1 102 ? 8.284 -8.965 -16.114 1.00 91.50 102 ASP A CA 1
ATOM 768 C C . ASP A 1 102 ? 6.829 -9.145 -15.625 1.00 91.50 102 ASP A C 1
ATOM 770 O O . ASP A 1 102 ? 6.147 -8.178 -15.283 1.00 91.50 102 ASP A O 1
ATOM 774 N N . GLU A 1 103 ? 6.306 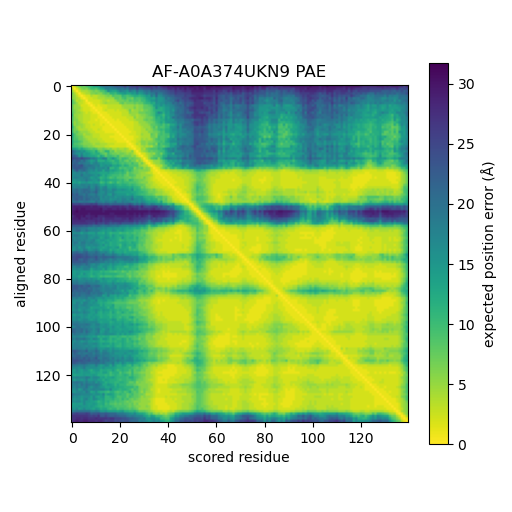-10.374 -15.649 1.00 91.00 103 GLU A N 1
ATOM 775 C CA . GLU A 1 103 ? 4.927 -10.666 -15.227 1.00 91.00 103 GLU A CA 1
ATOM 776 C C . GLU A 1 103 ? 4.699 -10.547 -13.707 1.00 91.00 103 GLU A C 1
ATOM 778 O O . GLU A 1 103 ? 3.554 -10.433 -13.262 1.00 91.00 103 GLU A O 1
ATOM 783 N N . LEU A 1 104 ? 5.760 -10.604 -12.900 1.00 92.50 104 LEU A N 1
ATOM 784 C CA . LE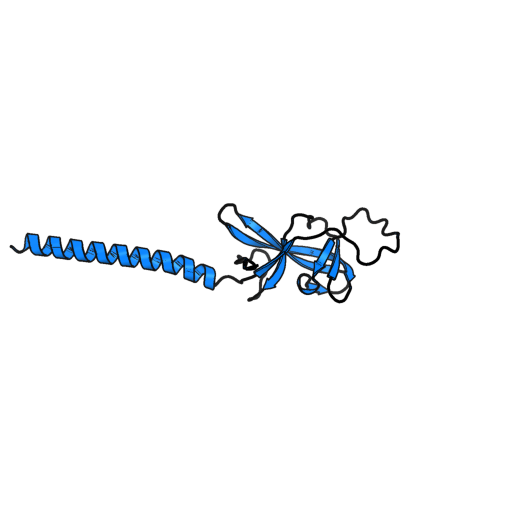U A 1 104 ? 5.710 -10.697 -11.438 1.00 92.50 104 LEU A CA 1
ATOM 785 C C . LEU A 1 104 ? 6.365 -9.496 -10.752 1.00 92.50 104 LEU A C 1
ATOM 787 O O . LEU A 1 104 ? 5.864 -9.046 -9.715 1.00 92.50 104 LEU A O 1
ATOM 791 N N . TYR A 1 105 ? 7.440 -8.959 -11.325 1.00 93.69 105 TYR A N 1
ATOM 792 C CA . TYR A 1 105 ? 8.281 -7.925 -10.740 1.00 93.69 105 TYR A CA 1
ATOM 793 C C . TYR A 1 105 ? 8.518 -6.737 -11.680 1.00 93.69 105 TYR A C 1
ATOM 795 O O . TYR A 1 105 ? 8.644 -6.872 -12.894 1.00 93.69 105 TYR A O 1
ATOM 803 N N . CYS A 1 106 ? 8.644 -5.561 -11.074 1.00 93.69 106 CYS A N 1
ATOM 804 C CA . CYS A 1 106 ? 9.196 -4.352 -11.663 1.00 93.69 106 CYS A CA 1
ATOM 805 C C . CYS A 1 106 ? 10.584 -4.104 -11.075 1.00 93.69 106 CYS A C 1
ATOM 807 O O . CYS A 1 106 ? 10.759 -4.081 -9.854 1.00 93.69 106 CYS A O 1
ATOM 809 N N . GLU A 1 107 ? 11.549 -3.871 -11.954 1.00 93.50 107 GLU A N 1
ATOM 810 C CA . GLU A 1 107 ? 12.859 -3.343 -11.610 1.00 93.50 107 GLU A CA 1
ATOM 811 C C . GLU A 1 107 ? 12.791 -1.819 -11.610 1.00 93.50 107 GLU A C 1
ATOM 813 O O . GLU A 1 107 ? 12.453 -1.197 -12.624 1.00 93.50 107 GLU A O 1
ATOM 818 N N . VAL A 1 108 ? 13.111 -1.218 -10.469 1.00 93.69 108 VAL A N 1
ATOM 819 C CA . VAL A 1 108 ? 13.009 0.224 -10.275 1.00 93.69 108 VAL A CA 1
ATOM 820 C C . VAL A 1 108 ? 14.261 0.809 -9.637 1.00 93.69 108 VAL A C 1
ATOM 822 O O . VAL A 1 108 ? 14.962 0.136 -8.880 1.00 93.69 108 VAL A O 1
ATOM 825 N N . THR A 1 109 ? 14.505 2.093 -9.884 1.00 93.38 109 THR A N 1
ATOM 826 C CA . THR A 1 109 ? 15.500 2.892 -9.156 1.00 93.38 109 THR A CA 1
ATOM 827 C C . THR A 1 109 ? 14.836 4.118 -8.535 1.00 93.38 109 THR A C 1
ATOM 829 O O . THR A 1 109 ? 13.838 4.634 -9.041 1.00 93.38 109 THR A O 1
ATOM 832 N N . SER A 1 110 ? 15.346 4.569 -7.390 1.00 92.12 110 SER A N 1
ATOM 833 C CA . SER A 1 110 ? 14.870 5.784 -6.723 1.00 92.12 110 SER A CA 1
ATOM 834 C C . SER A 1 110 ? 15.893 6.268 -5.704 1.00 92.12 110 SER A C 1
ATOM 836 O O . SER A 1 110 ? 16.528 5.458 -5.028 1.00 92.12 110 SER A O 1
ATOM 838 N N . ASP A 1 111 ? 16.003 7.586 -5.554 1.00 90.31 111 ASP A N 1
ATOM 839 C CA . ASP A 1 111 ? 16.851 8.221 -4.538 1.00 90.31 111 ASP A CA 1
ATOM 840 C C . ASP A 1 111 ? 16.219 8.174 -3.133 1.00 90.31 111 ASP A C 1
ATOM 842 O O . ASP A 1 111 ? 16.868 8.507 -2.143 1.00 90.31 111 ASP A O 1
ATOM 846 N N . SER A 1 112 ? 14.938 7.799 -3.036 1.00 89.31 112 SER A N 1
ATOM 847 C CA . SER A 1 112 ? 14.155 7.786 -1.788 1.00 89.31 112 SER A CA 1
ATOM 848 C C . SER A 1 112 ? 13.640 6.397 -1.404 1.00 89.31 112 SER A C 1
ATOM 850 O O . SER A 1 112 ? 12.896 6.266 -0.436 1.00 89.31 112 SER A O 1
ATOM 852 N N . LEU A 1 113 ? 14.040 5.357 -2.143 1.00 90.25 113 LEU A N 1
ATOM 853 C CA . LEU A 1 113 ? 13.762 3.967 -1.798 1.00 90.25 113 LEU A CA 1
ATOM 854 C C . LEU A 1 113 ? 15.036 3.304 -1.273 1.00 90.25 113 LEU A C 1
ATOM 856 O O . LEU A 1 113 ? 16.099 3.409 -1.889 1.00 90.25 113 LEU A O 1
ATOM 860 N N . PHE A 1 114 ? 14.921 2.597 -0.151 1.00 88.38 114 PHE A N 1
ATOM 861 C CA . PHE A 1 114 ? 16.043 1.938 0.516 1.00 88.38 114 PHE A CA 1
ATOM 862 C C . PHE A 1 114 ? 15.766 0.441 0.696 1.00 88.38 114 PHE A C 1
ATOM 864 O O . PHE A 1 114 ? 14.615 0.013 0.756 1.00 88.38 114 PHE A O 1
ATOM 871 N N . GLY A 1 115 ? 16.817 -0.376 0.793 1.00 83.94 115 GLY A N 1
ATOM 872 C CA . GLY A 1 115 ? 16.688 -1.841 0.852 1.00 83.94 115 GLY A CA 1
ATOM 873 C C . GLY A 1 115 ? 15.986 -2.395 2.101 1.00 83.94 115 GLY A C 1
ATOM 874 O O . GLY A 1 115 ? 15.575 -3.547 2.107 1.00 83.94 115 GLY A O 1
ATOM 875 N N . ASP A 1 116 ? 15.829 -1.603 3.158 1.00 86.56 116 ASP A N 1
ATOM 876 C CA . ASP A 1 116 ? 15.069 -1.945 4.367 1.00 86.56 116 ASP A CA 1
ATOM 877 C C . ASP A 1 116 ? 13.635 -1.387 4.359 1.00 86.56 116 ASP A C 1
ATOM 879 O O . ASP A 1 116 ? 12.854 -1.655 5.277 1.00 86.56 116 ASP A O 1
ATOM 883 N N . SER A 1 117 ? 13.265 -0.644 3.311 1.00 92.06 117 SER A N 1
ATOM 884 C CA . SER A 1 117 ? 11.921 -0.101 3.148 1.00 92.06 117 SER A CA 1
ATOM 885 C C . SER A 1 117 ? 10.894 -1.221 2.973 1.00 92.06 117 SER A C 1
ATOM 887 O O . SER A 1 117 ? 11.178 -2.298 2.441 1.00 92.06 117 SER A O 1
ATOM 889 N N . GLN A 1 118 ? 9.661 -0.954 3.399 1.00 95.06 118 GLN A N 1
ATOM 890 C CA . GLN A 1 118 ? 8.514 -1.816 3.123 1.00 95.06 118 GLN A CA 1
ATOM 891 C C . GLN A 1 118 ? 7.546 -1.075 2.212 1.00 95.06 118 GLN A C 1
ATOM 893 O O . GLN A 1 118 ? 7.157 0.048 2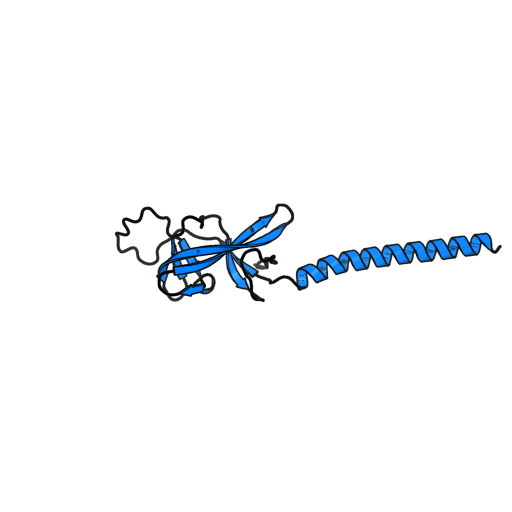.527 1.00 95.06 118 GLN A O 1
ATOM 898 N N . VAL A 1 119 ? 7.140 -1.704 1.111 1.00 95.94 119 VAL A N 1
ATOM 899 C CA . VAL A 1 119 ? 6.193 -1.119 0.152 1.00 95.94 119 VAL A CA 1
ATOM 900 C C . VAL A 1 119 ? 4.854 -1.837 0.194 1.00 95.94 119 VAL A C 1
ATOM 902 O O . VAL A 1 119 ? 4.791 -3.048 0.419 1.00 95.94 119 VAL A O 1
ATOM 905 N N . VAL A 1 120 ? 3.774 -1.094 -0.029 1.00 97.00 120 VAL A N 1
ATOM 906 C CA . VAL A 1 120 ? 2.421 -1.648 -0.139 1.00 97.00 120 VAL A CA 1
ATOM 907 C C . VAL A 1 120 ? 2.260 -2.343 -1.487 1.00 97.00 120 VAL A C 1
ATOM 909 O O . VAL A 1 120 ? 2.443 -1.714 -2.521 1.00 97.00 120 VAL A O 1
ATOM 912 N N . TYR A 1 121 ? 1.851 -3.613 -1.475 1.00 95.50 121 TYR A N 1
ATOM 913 C CA . TYR A 1 121 ? 1.535 -4.371 -2.697 1.00 95.50 121 TYR A CA 1
ATOM 914 C C . TYR A 1 121 ? 0.038 -4.657 -2.860 1.00 95.50 121 TYR A C 1
ATOM 916 O O . TYR A 1 121 ? -0.412 -5.115 -3.911 1.00 95.50 121 TYR A O 1
ATOM 924 N N . LYS A 1 122 ? -0.745 -4.446 -1.794 1.00 95.00 122 LYS A N 1
ATOM 925 C CA . LYS A 1 122 ? -2.195 -4.646 -1.781 1.00 95.00 122 LYS A CA 1
ATOM 926 C C . LYS A 1 122 ? -2.838 -3.759 -0.730 1.00 95.00 122 LYS A C 1
ATOM 928 O O . LYS A 1 122 ? -2.342 -3.664 0.388 1.00 95.00 122 LYS A O 1
ATOM 933 N N . THR A 1 123 ? -3.991 -3.191 -1.060 1.00 94.62 123 THR A N 1
ATOM 934 C CA . THR A 1 123 ? -4.802 -2.400 -0.133 1.00 94.62 123 THR A CA 1
ATOM 935 C C . THR A 1 123 ? -6.282 -2.762 -0.247 1.00 94.62 123 THR A C 1
ATOM 937 O O . THR A 1 123 ? -6.755 -3.206 -1.292 1.00 94.62 123 THR A O 1
ATOM 940 N N . THR A 1 124 ? -7.022 -2.598 0.848 1.00 92.75 124 THR A N 1
ATOM 941 C CA . THR A 1 124 ? -8.484 -2.801 0.907 1.00 92.75 124 THR A CA 1
ATOM 942 C C . THR A 1 124 ? -9.290 -1.540 0.590 1.00 92.75 124 THR A C 1
ATOM 944 O O . THR A 1 124 ? -10.488 -1.639 0.325 1.00 92.75 124 THR A O 1
ATOM 947 N N . LYS A 1 125 ? -8.659 -0.361 0.634 1.00 91.88 125 LYS A N 1
ATOM 948 C CA . LYS A 1 125 ? -9.260 0.948 0.327 1.00 91.88 125 LYS A CA 1
ATOM 949 C C . LYS A 1 125 ? -8.236 1.824 -0.396 1.00 91.88 125 LYS A C 1
ATOM 951 O O . LYS A 1 125 ? -7.040 1.565 -0.293 1.00 91.88 125 LYS A O 1
ATOM 956 N N . SER A 1 126 ? -8.689 2.861 -1.092 1.00 92.44 126 SER A N 1
ATOM 957 C CA . SER A 1 126 ? -7.786 3.859 -1.673 1.00 92.44 126 SER A CA 1
ATOM 958 C C . SER A 1 126 ? -6.893 4.479 -0.597 1.00 92.44 126 SER A C 1
ATOM 960 O O . SER A 1 126 ? -7.344 4.712 0.527 1.00 92.44 126 SER A O 1
ATOM 962 N N . ILE A 1 127 ? -5.636 4.711 -0.959 1.00 95.19 127 ILE A N 1
ATOM 963 C CA . ILE A 1 127 ? -4.616 5.353 -0.134 1.00 95.19 127 ILE A CA 1
ATOM 964 C C . ILE A 1 127 ? -3.977 6.479 -0.944 1.00 95.19 127 ILE A C 1
ATOM 966 O O . ILE A 1 127 ? -3.935 6.420 -2.170 1.00 95.19 127 ILE A O 1
ATOM 970 N N . GLU A 1 128 ? -3.505 7.494 -0.240 1.00 96.12 128 GLU A N 1
ATOM 971 C CA . GLU A 1 128 ? -2.803 8.666 -0.767 1.00 96.12 128 GLU A CA 1
ATOM 972 C C . GLU A 1 128 ? -1.650 9.023 0.176 1.00 96.12 128 GLU A C 1
ATOM 974 O O . GLU A 1 128 ? -1.621 8.554 1.323 1.00 96.12 128 GLU A O 1
ATOM 979 N N . ASN A 1 129 ? -0.706 9.847 -0.281 1.00 96.25 129 ASN A N 1
ATOM 980 C CA . ASN A 1 129 ? 0.426 10.277 0.535 1.00 96.25 129 ASN A CA 1
ATOM 981 C C . ASN A 1 129 ? -0.015 10.780 1.927 1.00 96.25 129 ASN A C 1
ATOM 983 O O . ASN A 1 129 ? -0.890 11.637 2.047 1.00 96.25 129 ASN A O 1
ATOM 987 N N . GLY A 1 130 ? 0.590 10.246 2.988 1.00 95.38 130 GLY A N 1
ATOM 988 C CA . GLY A 1 130 ? 0.266 10.578 4.377 1.00 95.38 130 GLY A CA 1
ATOM 989 C C . GLY A 1 130 ? -0.926 9.820 4.973 1.00 95.38 130 GLY A C 1
ATOM 990 O O . GLY A 1 130 ? -1.232 10.015 6.151 1.00 95.38 130 GLY A O 1
ATOM 991 N N . SER A 1 131 ? -1.591 8.938 4.218 1.00 95.56 131 SER A N 1
ATOM 992 C CA . SER A 1 131 ? -2.704 8.137 4.748 1.00 95.56 131 SER A CA 1
ATOM 993 C C . SER A 1 131 ? -2.252 7.252 5.908 1.00 95.56 131 SER A C 1
ATOM 995 O O . SER A 1 131 ? -1.246 6.549 5.813 1.00 95.56 131 SER A O 1
ATOM 997 N N . SER A 1 132 ? -3.027 7.232 6.994 1.00 94.19 132 SER A N 1
ATOM 998 C CA . SER A 1 132 ? -2.860 6.243 8.063 1.00 94.19 132 SER A CA 1
ATOM 999 C C . SER A 1 132 ? -3.387 4.885 7.611 1.00 94.19 132 SER A C 1
ATOM 1001 O O . SER A 1 132 ? -4.481 4.801 7.050 1.00 94.19 132 SER A O 1
ATOM 1003 N N . VAL A 1 133 ? -2.637 3.819 7.880 1.00 94.12 133 VAL A N 1
ATOM 1004 C CA . VAL A 1 133 ? -2.956 2.461 7.421 1.00 94.12 133 VAL A CA 1
ATOM 1005 C C . VAL A 1 133 ? -2.799 1.438 8.540 1.00 94.12 133 VAL A C 1
ATOM 1007 O O . VAL A 1 133 ? -2.046 1.633 9.492 1.00 94.12 133 VAL A O 1
ATOM 1010 N N . TYR A 1 134 ? -3.509 0.320 8.410 1.00 91.94 134 TYR A N 1
ATOM 1011 C CA . TYR A 1 134 ? -3.309 -0.858 9.246 1.00 91.94 134 TYR A CA 1
ATOM 1012 C C . TYR A 1 134 ? -2.560 -1.926 8.449 1.00 91.94 134 TYR A C 1
ATOM 1014 O O . TYR A 1 134 ? -3.044 -2.379 7.411 1.00 91.94 134 TYR A O 1
ATOM 1022 N N . ILE A 1 135 ? -1.388 -2.336 8.927 1.00 91.75 135 ILE A N 1
ATOM 1023 C CA . ILE A 1 135 ? -0.593 -3.377 8.272 1.00 91.75 135 ILE A CA 1
ATOM 1024 C C . ILE A 1 135 ? -1.153 -4.733 8.689 1.0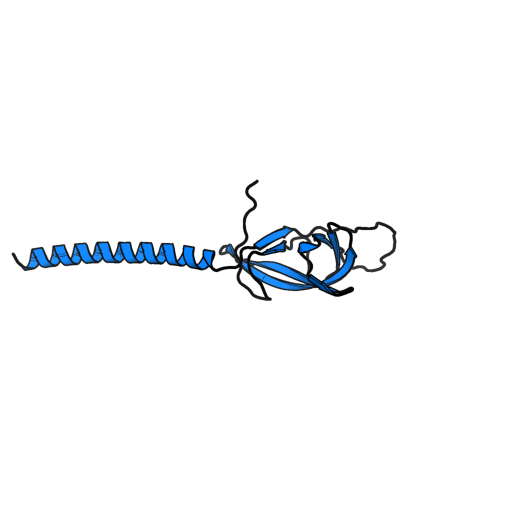0 91.75 135 ILE A C 1
ATOM 1026 O O . ILE A 1 135 ? -1.176 -5.070 9.871 1.00 91.75 135 ILE A O 1
ATOM 1030 N N . GLU A 1 136 ? -1.635 -5.494 7.714 1.00 88.75 136 GLU A N 1
ATOM 1031 C CA . GLU A 1 136 ? -2.130 -6.846 7.941 1.00 88.75 136 GLU A CA 1
ATOM 1032 C C . GLU A 1 136 ? -0.936 -7.801 8.062 1.00 88.75 136 GLU A C 1
ATOM 1034 O O . GLU A 1 136 ? -0.172 -7.965 7.111 1.00 88.75 136 GLU A O 1
ATOM 1039 N N . GLU A 1 137 ? -0.753 -8.408 9.238 1.00 77.81 137 GLU A N 1
ATOM 1040 C CA . GLU A 1 137 ? 0.262 -9.447 9.422 1.00 77.81 137 GLU A CA 1
ATOM 1041 C C . GLU A 1 137 ? -0.104 -10.681 8.590 1.00 77.81 137 GLU A C 1
ATOM 1043 O O . GLU A 1 137 ? -1.240 -11.163 8.630 1.00 77.81 137 GLU A O 1
ATOM 1048 N N . GLU A 1 138 ? 0.858 -11.210 7.833 1.00 60.19 138 GLU A N 1
ATOM 1049 C CA . GLU A 1 138 ? 0.693 -12.520 7.214 1.00 60.19 138 GLU A CA 1
ATOM 1050 C C . GLU A 1 138 ? 0.776 -13.584 8.308 1.00 60.19 138 GLU A C 1
ATOM 1052 O O . GLU A 1 138 ? 1.831 -13.833 8.888 1.00 60.19 138 GLU A O 1
ATOM 1057 N N . THR A 1 139 ? -0.363 -14.206 8.614 1.00 48.59 139 THR A N 1
ATOM 1058 C CA . THR A 1 139 ? -0.385 -15.447 9.384 1.00 48.59 139 THR A CA 1
ATOM 1059 C C . THR A 1 139 ? 0.265 -16.531 8.528 1.00 48.59 139 THR A C 1
ATOM 1061 O O . THR A 1 139 ? -0.356 -16.997 7.570 1.00 48.59 139 THR A O 1
ATOM 1064 N N . VAL A 1 140 ? 1.520 -16.857 8.843 1.00 40.34 140 VAL A N 1
ATOM 1065 C CA . VAL A 1 140 ? 2.267 -17.996 8.283 1.00 40.34 140 VAL A CA 1
ATOM 1066 C C . VAL A 1 140 ? 1.601 -19.310 8.676 1.00 40.34 140 VAL A C 1
ATOM 1068 O O . VAL A 1 140 ? 1.214 -19.437 9.862 1.00 40.34 140 VAL A O 1
#

Secondary structure (DSSP, 8-state):
-HHHHHHHHHHHHHHHHHHHHHHHHHHHHHHHHHHSPEEEEEE-EE--S---S-----SPEEEEEGGG-EEETTEEEEEEEEE-TTS-EEEEEEEEEEEEE-SSEEEEE-SS--TT-EEEEEESS---TT-EEEE-----

Mean predicted aligned error: 9.39 Å

=== Feature glossary ===
Key t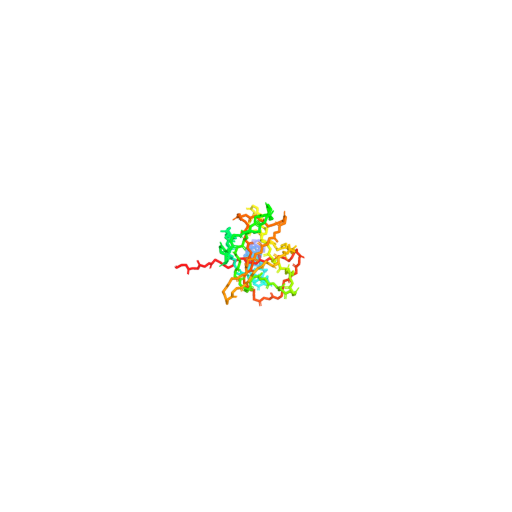o the feature types in this record:

— What the protein is —

Primary structure: the covalent order of the twenty standard amino acids along the backbone. Two proteins with the same sequence will (almost always) fold to the same structure; two with 30% identity often share a fold but not the details.

Database cross-references. InterPro integrates a dozen domain/family signature databases into unified entries with residue-range hits. GO terms attach function/process/location labels with evidence codes. CATH codes position the fold in a four-level structural taxonomy. Organism is the NCBI-taxonomy species name.

— Where its atoms are —

The mmCIF block holds the 3D Cartesian coordinates of each backbone atom (N, Cα, C, O) in ångströms. mmCIF is the PDB's canonical archive format — a tagged-loop text representation of the atomic model.

Six rendered views show the 3D structure from the faces of a cube — i.e. along ±x, ±y, ±z. Rendering representation is drawn randomly per protein from cartoon (secondary-structure ribbons), sticks (backbone bonds), or molecular surface; coloring is either N→C rainbow (blue at the N-terminus through red at the C-terminus) or one color per chain.

— Local backbone conformation —

DSSP 8-state secondary structure assigns each residue one of H (α-helix), G (3₁₀-helix), I (π-helix), E (extended β-strand), B (isolated β-bridge), T (hydrogen-bonded turn), S 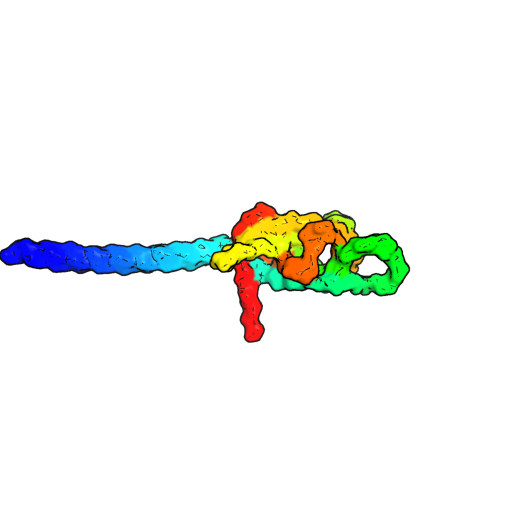(bend), or '-' (coil). The assignment is computed from backbone hydrogen-bond geometry via the Kabsch–Sander algorithm.

P-SEA three-state annotation labels each residue as helix, strand, or coil based purely on the geometry of the Cα trace. It serves as a fallback when the full backbone (and thus DSSP) is unavailable.

The φ/ψ torsion pair specifies the backbone conformation at each residue. φ rotates about the N–Cα bond, ψ about the Cα–C bond. Steric clashes forbid most of the (φ, ψ) plane — the allowed regions (α-helix basin, β-sheet basin, left-handed helix) are the Ramachandran-allowed regions.

— Global shape and packing —

The geometric summary reports three shape descriptors. Rg (radius of gyration) measures how spread out the Cα atoms are about their centre of mass; compact globular proteins have small Rg, elongated or unfolded ones large. Cα contacts (<8 Å, |i−j|>4) count long-range residue pairs in spatial proximity — high for tightly packed folds, near zero for rods or random coil. The bounding-box extents give the protein's footprint along x, y, z in Å.

Accessible surface area quantifies burial. A residue with SASA near zero is packed into the hydrophobic core; one with SASA >100 Å² sits on the surface. Computed here via the Shrake–Rupley numerical algorithm with a 1.4 Å probe.

Plot images: a contact map (which residues are close in 3D, as an N×N binary image), a Ramachandran scatter (backbone torsion angles, revealing secondary-structure composition at a glance), and — for AlphaFold structures — a PAE heatmap (pairwise prediction confidence).

— Structural neighborhood —

The Foldseek 3Di string encodes local tertiary geometry as a 20-letter alphabet — one character per residue — derived from the relative positions of nearby Cα atoms. Unlike the amino-acid sequence, 3Di is a direct function of the 3D structure, so two proteins with the same fold have similar 3Di strings even at low sequence identity.

Nearest PDB neighbors are the top structural matches found by Foldseek when searching this structure against the entire Protein Data Bank. Each hit reports a TM-score (0 to 1; >0.5 almost always implies the same fold) and an E-value. These are *structural* homologs — they may share no detectable sequence similarity.

— Confidence and disorder —

For AlphaFold models, the B-factor field carries pLDDT — the model's own estimate of local accuracy on a 0–100 scale. Regions with pLDDT<50 should be treated as essentially unmodeled; they often correspond to intrinsically disordered segments.

B-factor (Debye–Waller factor) reflects atomic displacement in the crystal lattice. It is an experimental observable (units Å²), not a prediction; low values mean the atom is pinned down, high values mean it moves or is heterogeneous across the crystal.

Predicted aligned error is AlphaFold's pairwise confidence. Unlike pLDDT (per-residue), PAE is per-residue-pair and captures whether two parts of the structure are correctly placed relative to each other. Units are ångströms of expected positional error.